Protein AF-A0A657B1T9-F1 (afdb_monomer)

Radius of gyration: 15.46 Å; Cα contacts (8 Å, |Δi|>4): 118; chains: 1; bounding box: 40×24×44 Å

Structure (mmCIF, N/CA/C/O backbone):
data_AF-A0A657B1T9-F1
#
_entry.id   AF-A0A657B1T9-F1
#
loop_
_atom_site.group_PDB
_atom_site.id
_atom_site.type_symbol
_atom_site.label_atom_id
_atom_site.label_alt_id
_atom_site.label_comp_id
_atom_site.label_asym_id
_atom_site.label_entity_id
_atom_site.label_seq_id
_atom_site.pdbx_PDB_ins_code
_atom_site.Cartn_x
_atom_site.Cartn_y
_atom_site.Cartn_z
_atom_site.occupancy
_atom_site.B_iso_or_equiv
_atom_site.auth_seq_id
_atom_site.auth_comp_id
_atom_site.auth_asym_id
_atom_site.auth_atom_id
_atom_site.pdbx_PDB_model_num
ATOM 1 N N . MET A 1 1 ? 2.287 -14.200 16.559 1.00 38.69 1 MET A N 1
ATOM 2 C CA . MET A 1 1 ? 1.497 -13.139 15.886 1.00 38.69 1 MET A CA 1
ATOM 3 C C . MET A 1 1 ? 2.357 -12.071 15.175 1.00 38.69 1 MET A C 1
ATOM 5 O O . MET A 1 1 ? 1.789 -11.225 14.508 1.00 38.69 1 MET A O 1
ATOM 9 N N . TYR A 1 2 ? 3.701 -12.114 15.237 1.00 32.88 2 TYR A N 1
ATOM 10 C CA . TYR A 1 2 ? 4.586 -11.166 14.524 1.00 32.88 2 TYR A CA 1
ATOM 11 C C . TYR A 1 2 ? 5.009 -11.609 13.108 1.00 32.88 2 TYR A C 1
ATOM 13 O O . TYR A 1 2 ? 5.605 -10.824 12.386 1.00 32.88 2 TYR A O 1
ATOM 21 N N . SER A 1 3 ? 4.697 -12.842 12.696 1.00 34.44 3 SER A N 1
ATOM 22 C CA . SER A 1 3 ? 5.329 -13.474 11.525 1.00 34.44 3 SER A CA 1
ATOM 23 C C . SER A 1 3 ? 4.781 -13.055 10.154 1.00 34.44 3 SER A C 1
ATOM 25 O O . SER A 1 3 ? 5.400 -13.384 9.156 1.00 34.44 3 SER A O 1
ATOM 27 N N . ILE A 1 4 ? 3.631 -12.374 10.084 1.00 45.06 4 ILE A N 1
ATOM 28 C CA . ILE A 1 4 ? 2.922 -12.104 8.808 1.00 45.06 4 ILE A CA 1
ATOM 29 C C . ILE A 1 4 ? 3.077 -10.636 8.362 1.00 45.06 4 ILE A C 1
ATOM 31 O O . ILE A 1 4 ? 2.759 -10.279 7.236 1.00 45.06 4 ILE A O 1
ATOM 35 N N . LEU A 1 5 ? 3.618 -9.778 9.236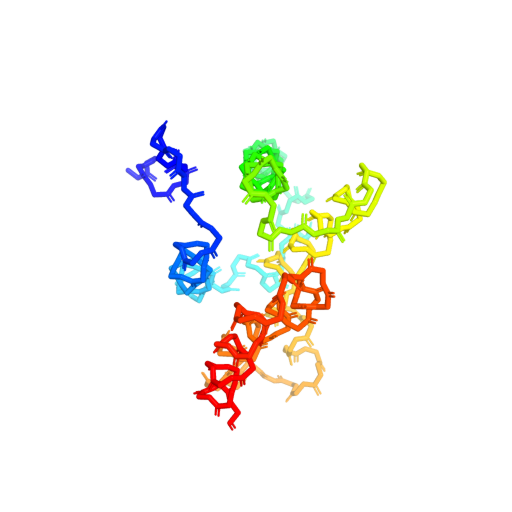 1.00 44.41 5 LEU A N 1
ATOM 36 C CA . LEU A 1 5 ? 4.053 -8.418 8.885 1.00 44.41 5 LEU A CA 1
ATOM 37 C C . LEU A 1 5 ? 5.554 -8.353 8.559 1.00 44.41 5 LEU A C 1
ATOM 39 O O . LEU A 1 5 ? 6.067 -7.275 8.265 1.00 44.41 5 LEU A O 1
ATOM 43 N N . ILE A 1 6 ? 6.253 -9.489 8.650 1.00 44.28 6 ILE A N 1
ATOM 44 C CA . ILE A 1 6 ? 7.621 -9.631 8.165 1.00 44.28 6 ILE A CA 1
ATOM 45 C C . ILE A 1 6 ? 7.488 -9.911 6.677 1.00 44.28 6 ILE A C 1
ATOM 47 O O . ILE A 1 6 ? 7.076 -10.993 6.266 1.00 44.28 6 ILE A O 1
ATOM 51 N N . VAL A 1 7 ? 7.777 -8.887 5.885 1.00 48.41 7 VAL A N 1
ATOM 52 C CA . VAL A 1 7 ? 8.079 -9.076 4.472 1.00 48.41 7 VAL A CA 1
ATOM 53 C C . VAL A 1 7 ? 9.280 -10.015 4.406 1.00 48.41 7 VAL A C 1
ATOM 55 O O . VAL A 1 7 ? 10.238 -9.785 5.149 1.00 48.41 7 VAL A O 1
ATOM 58 N N . PRO A 1 8 ? 9.189 -11.122 3.650 1.00 44.41 8 PRO A N 1
ATOM 59 C CA . PRO A 1 8 ? 10.251 -12.108 3.583 1.00 44.41 8 PRO A CA 1
ATOM 60 C C . PRO A 1 8 ? 11.573 -11.418 3.236 1.00 44.41 8 PRO A C 1
ATOM 62 O O . PRO A 1 8 ? 11.608 -10.502 2.421 1.00 44.41 8 PRO A O 1
ATOM 65 N N . GLU A 1 9 ? 12.658 -11.849 3.882 1.00 45.69 9 GLU A N 1
ATOM 66 C CA . GLU A 1 9 ? 14.016 -11.391 3.554 1.00 45.69 9 GLU A CA 1
ATOM 67 C C . GLU A 1 9 ? 14.457 -11.847 2.150 1.00 45.69 9 GLU A C 1
ATOM 69 O O . GLU A 1 9 ? 15.477 -11.380 1.649 1.00 45.69 9 GLU A O 1
ATOM 74 N N . SER A 1 10 ? 13.699 -12.742 1.502 1.00 48.56 10 SER A N 1
ATOM 75 C CA . SER A 1 10 ? 13.873 -13.058 0.086 1.00 48.56 10 SER A CA 1
ATOM 76 C C . SER A 1 10 ? 13.385 -11.898 -0.775 1.00 48.56 10 SER A C 1
ATOM 78 O O . SER A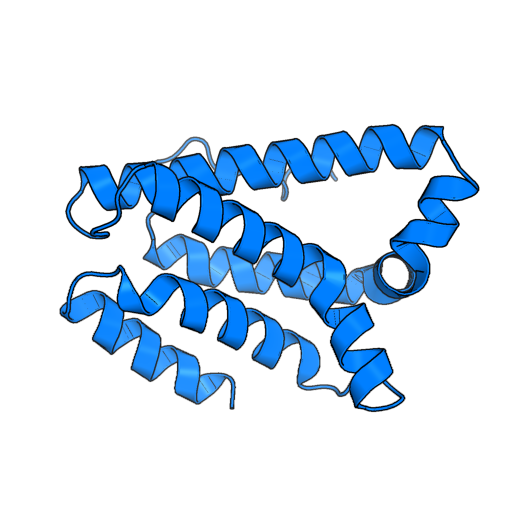 1 10 ? 12.356 -11.303 -0.466 1.00 48.56 10 SER A O 1
ATOM 80 N N . GLU A 1 11 ? 14.095 -11.613 -1.866 1.00 56.75 11 GLU A N 1
ATOM 81 C CA . GLU A 1 11 ? 13.690 -10.639 -2.884 1.00 56.75 11 GLU A CA 1
ATOM 82 C C . GLU A 1 11 ? 12.264 -10.943 -3.364 1.00 56.75 11 GLU A C 1
ATOM 84 O O . GLU A 1 11 ? 12.048 -11.834 -4.179 1.00 56.75 11 GLU A O 1
ATOM 89 N N . MET A 1 12 ? 11.283 -10.256 -2.776 1.00 63.50 12 MET A N 1
ATOM 90 C CA . MET A 1 12 ? 9.881 -10.377 -3.146 1.00 63.50 12 MET A CA 1
ATOM 91 C C . MET A 1 12 ? 9.711 -9.760 -4.522 1.00 63.50 12 MET A C 1
ATOM 93 O O . MET A 1 12 ? 10.028 -8.580 -4.710 1.00 63.50 12 MET A O 1
ATOM 97 N N . ASP A 1 13 ? 9.197 -10.551 -5.455 1.00 69.88 13 ASP A N 1
ATOM 98 C CA . ASP A 1 13 ? 8.904 -10.050 -6.782 1.00 69.88 13 ASP A CA 1
ATOM 99 C C . ASP A 1 13 ? 7.664 -9.153 -6.759 1.00 69.88 13 ASP A C 1
ATOM 101 O O . ASP A 1 13 ? 6.824 -9.205 -5.852 1.00 69.88 13 ASP A O 1
ATOM 105 N N . ILE A 1 14 ? 7.507 -8.332 -7.787 1.00 71.94 14 ILE A N 1
ATOM 106 C CA . ILE A 1 14 ? 6.317 -7.500 -7.925 1.00 71.94 14 ILE A CA 1
ATOM 107 C C . ILE A 1 14 ? 5.057 -8.357 -8.111 1.00 71.94 14 ILE A C 1
ATOM 109 O O . ILE A 1 14 ? 3.976 -7.949 -7.710 1.00 71.94 14 ILE A O 1
ATOM 113 N N . GLU A 1 15 ? 5.177 -9.573 -8.640 1.00 74.06 15 GLU A N 1
ATOM 114 C CA . GLU A 1 15 ? 4.105 -10.562 -8.727 1.00 74.06 15 GLU A CA 1
ATOM 115 C C . GLU A 1 15 ? 3.687 -11.091 -7.347 1.00 74.06 15 GLU A C 1
ATOM 117 O O . GLU A 1 15 ? 2.490 -11.227 -7.073 1.00 74.06 15 GLU A O 1
ATOM 122 N N . ASP A 1 16 ? 4.650 -11.319 -6.451 1.00 76.38 16 ASP A N 1
ATOM 123 C CA . ASP A 1 16 ? 4.386 -11.744 -5.074 1.00 76.38 16 ASP A CA 1
ATOM 124 C C . ASP A 1 16 ? 3.658 -10.646 -4.291 1.00 76.38 16 ASP A C 1
ATOM 126 O O . ASP A 1 16 ? 2.794 -10.940 -3.457 1.00 76.38 16 ASP A O 1
ATOM 130 N N . LEU A 1 17 ? 3.937 -9.371 -4.595 1.00 77.19 17 LEU A N 1
ATOM 131 C CA . LEU A 1 17 ? 3.255 -8.224 -3.989 1.00 77.19 17 LEU A CA 1
ATOM 132 C C . LEU A 1 17 ? 1.733 -8.343 -4.109 1.00 77.19 17 LEU A C 1
ATOM 134 O O . LEU A 1 17 ? 1.016 -8.002 -3.168 1.00 77.19 17 LEU A O 1
ATOM 138 N N . TRP A 1 18 ? 1.224 -8.856 -5.231 1.00 78.88 18 TRP A N 1
ATOM 139 C CA . TRP A 1 18 ? -0.214 -9.002 -5.456 1.00 78.88 18 TRP A CA 1
ATOM 140 C C . TRP A 1 18 ? -0.829 -10.019 -4.506 1.00 78.88 18 TRP A C 1
ATOM 142 O O . TRP A 1 18 ? -1.858 -9.740 -3.891 1.00 78.88 18 TRP A O 1
ATOM 152 N N . PHE A 1 19 ? -0.186 -11.170 -4.325 1.00 79.88 19 PHE A N 1
ATOM 153 C CA . PHE A 1 19 ? -0.615 -12.164 -3.345 1.00 79.88 19 PHE A CA 1
ATOM 154 C C . PHE A 1 19 ? -0.531 -11.609 -1.916 1.00 79.88 19 PHE A C 1
ATOM 156 O O . PHE A 1 19 ? -1.469 -11.742 -1.129 1.00 79.88 19 PHE A O 1
ATOM 163 N N . TYR A 1 20 ? 0.544 -10.894 -1.589 1.00 81.69 20 TYR A N 1
ATOM 164 C CA . TYR A 1 20 ? 0.684 -10.253 -0.284 1.00 81.69 20 TYR A CA 1
ATOM 165 C C . TYR A 1 20 ? -0.376 -9.179 -0.028 1.00 81.69 20 TYR A C 1
ATOM 167 O O . TYR A 1 20 ? -0.867 -9.072 1.098 1.00 81.69 20 TYR A O 1
ATOM 175 N N . LEU A 1 21 ? -0.784 -8.415 -1.043 1.00 82.56 21 LEU A N 1
ATOM 176 C CA . LEU A 1 21 ? -1.876 -7.452 -0.914 1.00 82.56 21 LEU A CA 1
ATOM 177 C C . LEU A 1 21 ? -3.189 -8.145 -0.553 1.00 82.56 21 LEU A C 1
ATOM 179 O O . LEU A 1 21 ? -3.870 -7.665 0.352 1.00 82.56 21 LEU A O 1
ATOM 183 N N . HIS A 1 22 ? -3.503 -9.297 -1.151 1.00 82.62 22 HIS A N 1
ATOM 184 C CA . HIS A 1 22 ? -4.665 -10.095 -0.739 1.00 82.62 22 HIS A CA 1
ATOM 185 C C . HIS A 1 22 ? -4.616 -10.439 0.740 1.00 82.62 22 HIS A C 1
ATOM 187 O O . HIS A 1 22 ? -5.555 -10.137 1.473 1.00 82.62 22 HIS A O 1
ATOM 193 N N . LEU A 1 23 ? -3.490 -10.978 1.208 1.00 85.12 23 LEU A N 1
ATOM 194 C CA . LEU A 1 23 ? -3.314 -11.329 2.617 1.00 85.12 23 LEU A CA 1
ATOM 195 C C . LEU A 1 23 ? -3.411 -10.109 3.544 1.00 85.12 23 LEU A C 1
ATOM 197 O O . LEU A 1 23 ? -3.916 -10.204 4.668 1.00 85.12 23 LEU A O 1
ATOM 201 N N . ILE A 1 24 ? -2.930 -8.945 3.101 1.00 86.56 24 ILE A N 1
ATOM 202 C CA . ILE A 1 24 ? -3.068 -7.687 3.838 1.00 86.56 24 ILE A CA 1
ATOM 203 C C . ILE A 1 24 ? -4.546 -7.308 3.949 1.00 86.56 24 ILE A C 1
ATOM 205 O O . ILE A 1 24 ? -5.002 -7.029 5.059 1.00 86.56 24 ILE A O 1
ATOM 209 N N . PHE A 1 25 ? -5.300 -7.338 2.850 1.00 85.88 25 PHE A N 1
ATOM 210 C CA . PHE A 1 25 ? -6.731 -7.028 2.850 1.00 85.88 25 PHE A CA 1
ATOM 211 C C . PHE A 1 25 ? -7.554 -8.048 3.646 1.00 85.88 25 PHE A C 1
ATOM 213 O O . PHE A 1 25 ? -8.407 -7.643 4.434 1.00 85.88 25 PHE A O 1
ATOM 220 N N . GLU A 1 26 ? -7.240 -9.340 3.587 1.00 84.88 26 GLU A N 1
ATOM 221 C CA . GLU A 1 26 ? -7.849 -10.350 4.462 1.00 84.88 26 GLU A CA 1
ATOM 222 C C . GLU A 1 26 ? -7.602 -10.058 5.948 1.00 84.88 26 GLU A C 1
ATOM 224 O O . GLU A 1 26 ? -8.501 -10.182 6.783 1.00 84.88 26 GLU A O 1
ATOM 229 N N . ASN A 1 27 ? -6.385 -9.646 6.313 1.00 85.88 27 ASN A N 1
ATOM 230 C CA . ASN A 1 27 ? -6.085 -9.252 7.688 1.00 85.88 27 ASN A CA 1
ATOM 231 C C . ASN A 1 27 ? -6.820 -7.968 8.085 1.00 85.88 27 ASN A C 1
ATOM 233 O O . ASN A 1 27 ? -7.329 -7.877 9.201 1.00 85.88 27 ASN A O 1
ATOM 237 N N . ILE A 1 28 ? -6.917 -6.988 7.186 1.00 85.06 28 ILE A N 1
ATOM 238 C CA . ILE A 1 28 ? -7.704 -5.770 7.408 1.00 85.06 28 ILE A CA 1
ATOM 239 C C . ILE A 1 28 ? -9.170 -6.130 7.677 1.00 85.06 28 ILE A C 1
ATOM 241 O O . ILE A 1 28 ? -9.754 -5.604 8.621 1.00 85.06 28 ILE A O 1
ATOM 245 N N . ALA A 1 29 ? -9.736 -7.081 6.933 1.00 83.56 29 ALA A N 1
ATOM 246 C CA . ALA A 1 29 ? -11.091 -7.581 7.146 1.00 83.56 29 ALA A CA 1
ATOM 247 C C . ALA A 1 29 ? -11.280 -8.209 8.532 1.00 83.56 29 ALA A C 1
ATOM 249 O O . ALA A 1 29 ? -12.228 -7.873 9.243 1.00 83.56 29 ALA A O 1
ATOM 250 N N . LYS A 1 30 ? -10.344 -9.073 8.954 1.00 85.31 30 LYS A N 1
ATOM 251 C CA . LYS A 1 30 ? -10.361 -9.711 10.285 1.00 85.31 30 LYS A CA 1
ATOM 252 C C . LYS A 1 30 ? -10.365 -8.683 11.416 1.00 85.31 30 LYS A C 1
ATOM 254 O O . LYS A 1 30 ? -11.007 -8.895 12.440 1.00 85.31 30 LYS A O 1
ATOM 259 N N . PHE A 1 31 ? -9.684 -7.555 11.221 1.00 85.94 31 PHE A N 1
ATOM 260 C CA . PHE A 1 31 ? -9.608 -6.462 12.189 1.00 85.94 31 PHE A CA 1
ATOM 261 C C . PHE A 1 31 ? -10.421 -5.231 11.764 1.00 85.94 31 PHE A C 1
ATOM 263 O O . PHE A 1 31 ? -10.111 -4.124 12.196 1.00 85.94 31 PHE A O 1
ATOM 270 N N . GLN A 1 32 ? -11.477 -5.385 10.955 1.00 83.25 32 GLN A N 1
ATOM 271 C CA . GLN A 1 32 ? -12.208 -4.247 10.375 1.00 83.25 32 GLN A CA 1
ATOM 272 C C . GLN A 1 32 ? -12.735 -3.248 11.417 1.00 83.25 32 GLN A C 1
ATOM 274 O O . GLN A 1 32 ? -12.806 -2.054 11.139 1.00 83.25 32 GLN A O 1
ATOM 279 N N . PHE A 1 33 ? -13.062 -3.715 12.628 1.00 84.06 33 PHE A N 1
ATOM 280 C CA . PHE A 1 33 ? -13.502 -2.868 13.741 1.00 84.06 33 PHE A CA 1
ATOM 281 C C . PHE A 1 33 ? -12.444 -1.823 14.122 1.00 84.06 33 PHE A C 1
ATOM 283 O O . PHE A 1 33 ? -12.776 -0.686 14.433 1.00 84.06 33 PHE A O 1
ATOM 290 N N . LEU A 1 34 ? -11.164 -2.200 14.062 1.00 85.00 34 LEU A N 1
ATOM 291 C CA . LEU A 1 34 ? -10.047 -1.317 14.360 1.00 85.00 34 LEU A CA 1
ATOM 292 C C . LEU A 1 34 ? -9.870 -0.282 13.248 1.00 85.00 34 LEU A C 1
ATOM 294 O O . LEU A 1 34 ? -9.624 0.883 13.532 1.00 85.00 34 LEU A O 1
ATOM 298 N N . TYR A 1 35 ? -9.980 -0.712 11.991 1.00 84.81 35 TYR A N 1
ATOM 299 C CA . TYR A 1 35 ? -9.759 0.156 10.838 1.00 84.81 35 TYR A CA 1
ATOM 300 C C . TYR A 1 35 ? -10.881 1.192 10.658 1.00 84.81 35 TYR A C 1
ATOM 302 O O . TYR A 1 35 ? -10.596 2.321 10.270 1.00 84.81 35 TYR A O 1
ATOM 310 N N . LYS A 1 36 ? -12.133 0.862 11.010 1.00 83.62 36 LYS A N 1
ATOM 311 C CA . LYS A 1 36 ? -13.273 1.797 10.940 1.00 83.62 36 LYS A CA 1
ATOM 312 C C . LYS A 1 36 ? -13.086 3.042 11.816 1.00 83.62 36 LYS A C 1
ATOM 314 O O . LYS A 1 36 ? -13.295 4.143 11.322 1.00 83.62 36 LYS A O 1
ATOM 319 N N . ASP A 1 37 ? -12.606 2.876 13.050 1.00 87.00 37 ASP A N 1
ATOM 320 C CA . ASP A 1 37 ? -12.445 3.963 14.036 1.00 87.00 37 ASP A CA 1
ATOM 321 C C . ASP A 1 37 ? -10.977 4.239 14.404 1.00 87.00 37 ASP A C 1
ATOM 323 O O . ASP A 1 37 ? -10.664 4.724 15.496 1.00 87.00 37 ASP A O 1
ATOM 327 N N . LEU A 1 38 ? -10.050 3.921 13.497 1.00 88.75 38 LEU A N 1
ATOM 328 C CA . LEU A 1 38 ? -8.612 3.886 13.769 1.00 88.75 38 LEU A CA 1
ATOM 329 C C . LEU A 1 38 ? -8.083 5.175 14.416 1.00 88.75 38 LEU A C 1
ATOM 331 O O . LEU A 1 38 ? -7.382 5.115 15.426 1.00 88.75 38 LEU A O 1
ATOM 335 N N . VAL A 1 39 ? -8.455 6.339 13.873 1.00 89.25 39 VAL A N 1
ATOM 336 C CA . VAL A 1 39 ? -8.015 7.653 14.377 1.00 89.25 39 VAL A CA 1
ATOM 337 C C . VAL A 1 39 ? -8.499 7.882 15.811 1.00 89.25 39 VAL A C 1
ATOM 339 O O . VAL A 1 39 ? -7.726 8.291 16.677 1.00 89.25 39 VAL A O 1
ATOM 342 N N . THR A 1 40 ? -9.763 7.563 16.094 1.00 90.75 40 THR A N 1
ATOM 343 C CA . THR A 1 40 ? -10.350 7.704 17.431 1.00 90.75 40 THR A CA 1
ATOM 344 C C . THR A 1 40 ? -9.721 6.736 18.430 1.00 90.75 40 THR A C 1
ATOM 346 O O . THR A 1 40 ? -9.460 7.115 19.573 1.00 90.75 40 THR A O 1
ATOM 349 N N . ILE A 1 41 ? -9.443 5.497 18.018 1.00 90.25 41 ILE A N 1
ATOM 350 C CA . ILE A 1 41 ? -8.772 4.495 18.855 1.00 90.25 41 ILE A CA 1
ATOM 351 C C . ILE A 1 41 ? -7.348 4.954 19.187 1.00 90.25 41 ILE A C 1
ATOM 353 O O . ILE A 1 41 ? -6.948 4.902 20.349 1.00 90.25 41 ILE A O 1
ATOM 357 N N . MET A 1 42 ? -6.595 5.451 18.203 1.00 89.62 42 MET A N 1
ATOM 358 C CA . MET A 1 42 ? -5.237 5.957 18.424 1.00 89.62 42 MET A CA 1
ATOM 359 C C . MET A 1 42 ? -5.230 7.148 19.389 1.00 89.62 42 MET A C 1
ATOM 361 O O . MET A 1 42 ? -4.445 7.143 20.335 1.00 89.62 42 MET A O 1
ATOM 365 N N . ALA A 1 43 ? -6.159 8.097 19.233 1.00 90.38 43 ALA A N 1
ATOM 366 C CA . ALA A 1 43 ? -6.282 9.250 20.127 1.00 90.38 43 ALA A CA 1
ATOM 367 C C . ALA A 1 43 ? -6.617 8.860 21.580 1.00 90.38 43 ALA A C 1
ATOM 369 O O . ALA A 1 43 ? -6.147 9.496 22.521 1.00 90.38 43 ALA A O 1
ATOM 370 N N . LYS A 1 44 ? -7.418 7.805 21.781 1.00 93.88 44 LYS A N 1
ATOM 371 C CA . LYS A 1 44 ? -7.804 7.325 23.119 1.00 93.88 44 LYS A CA 1
ATOM 372 C C . LYS A 1 44 ? -6.742 6.448 23.787 1.00 93.88 44 LYS A C 1
ATOM 374 O O . LYS A 1 44 ? -6.711 6.375 25.013 1.00 93.88 44 LYS A O 1
ATOM 379 N N . TYR A 1 45 ? -5.884 5.779 23.014 1.00 93.44 45 TYR A N 1
ATOM 380 C CA . TYR A 1 45 ? -4.925 4.795 23.526 1.00 93.44 45 TYR A CA 1
ATOM 381 C C . TYR A 1 45 ? -3.498 5.043 22.982 1.00 93.44 45 TYR A C 1
ATOM 383 O O . TYR A 1 45 ? -3.060 4.352 22.060 1.00 93.44 45 TYR A O 1
ATOM 391 N N . PRO A 1 46 ? -2.694 5.938 23.595 1.00 89.50 46 PRO A N 1
ATOM 392 C CA . PRO A 1 46 ? -1.367 6.334 23.079 1.00 89.50 46 PRO A CA 1
ATOM 393 C C . PRO A 1 46 ? -0.347 5.188 22.932 1.00 89.50 46 PRO A C 1
ATOM 395 O O . PRO A 1 46 ? 0.548 5.197 22.088 1.00 89.50 46 PRO A O 1
ATOM 398 N N . GLN A 1 47 ? -0.466 4.145 23.754 1.00 89.19 47 GLN A N 1
ATOM 399 C CA . GLN A 1 47 ? 0.349 2.930 23.626 1.00 89.19 47 GLN A CA 1
ATOM 400 C C . GLN A 1 47 ? 0.028 2.125 22.358 1.00 89.19 47 GLN A C 1
ATOM 402 O O . GLN A 1 47 ? 0.907 1.465 21.798 1.00 89.19 47 GLN A O 1
ATOM 407 N N . PHE A 1 48 ? -1.226 2.181 21.907 1.00 88.50 48 PHE A N 1
ATOM 408 C CA . PHE A 1 48 ? -1.661 1.592 20.651 1.00 88.50 48 PHE A CA 1
ATOM 409 C C . PHE A 1 48 ? -1.147 2.417 19.471 1.00 88.50 48 PHE A C 1
ATOM 411 O O . PHE A 1 48 ? -0.607 1.846 18.525 1.00 88.50 48 PHE A O 1
ATOM 418 N N . GLU A 1 49 ? -1.213 3.746 19.577 1.00 88.31 49 GLU A N 1
ATOM 419 C CA . GLU A 1 49 ? -0.699 4.680 18.574 1.00 88.31 49 GLU A CA 1
ATOM 420 C C . GLU A 1 49 ? 0.752 4.360 18.180 1.00 88.31 49 GLU A C 1
ATOM 422 O O . GLU A 1 49 ? 1.035 4.097 17.011 1.00 88.31 49 GLU A O 1
ATOM 427 N N . LYS A 1 50 ? 1.662 4.264 19.160 1.00 90.00 50 LYS A N 1
ATOM 428 C CA . LYS A 1 50 ? 3.084 3.954 18.911 1.00 90.00 50 LYS A CA 1
ATOM 429 C C . LYS A 1 50 ? 3.290 2.606 18.217 1.00 90.00 50 LYS A C 1
ATOM 431 O O . LYS A 1 50 ? 4.159 2.465 17.354 1.00 90.00 50 LYS A O 1
ATOM 436 N N . ARG A 1 51 ? 2.506 1.589 18.591 1.00 89.62 51 ARG A N 1
ATOM 437 C CA . ARG A 1 51 ? 2.574 0.260 17.961 1.00 89.62 51 ARG A CA 1
ATOM 438 C C . ARG A 1 51 ? 2.082 0.316 16.520 1.00 89.62 51 ARG A C 1
ATOM 440 O O . ARG A 1 51 ? 2.728 -0.259 15.648 1.00 89.62 51 ARG A O 1
ATOM 447 N N . PHE A 1 52 ? 0.991 1.031 16.264 1.00 89.75 52 PHE A N 1
ATOM 448 C CA . PHE A 1 52 ? 0.443 1.175 14.923 1.00 89.75 52 PHE A CA 1
ATOM 449 C C . PHE A 1 52 ? 1.370 1.989 14.010 1.00 89.75 52 PHE A C 1
ATOM 451 O O . PHE A 1 52 ? 1.636 1.566 12.890 1.00 89.75 52 PHE A O 1
ATOM 458 N N . GLN A 1 53 ? 1.983 3.066 14.510 1.00 91.75 53 GLN A N 1
ATOM 459 C CA . GLN A 1 53 ? 3.032 3.804 13.791 1.00 91.75 53 GLN A CA 1
ATOM 460 C C . GLN A 1 53 ? 4.208 2.898 13.400 1.00 91.75 53 GLN A C 1
ATOM 462 O O . GLN A 1 53 ? 4.698 2.962 12.273 1.00 91.75 53 GLN A O 1
ATOM 467 N N . LYS A 1 54 ? 4.639 1.989 14.286 1.00 92.00 54 LYS A N 1
ATOM 468 C CA . LYS A 1 54 ? 5.677 0.999 13.953 1.00 92.00 54 LYS A CA 1
ATOM 469 C C . LYS A 1 54 ? 5.231 0.047 12.837 1.00 92.00 54 LYS A C 1
ATOM 471 O O . LYS A 1 54 ? 6.043 -0.289 11.974 1.00 92.00 54 LYS A O 1
ATOM 476 N N . ILE A 1 55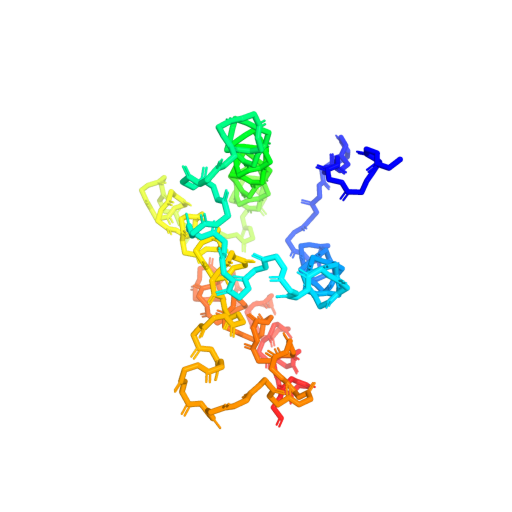 ? 3.963 -0.370 12.835 1.00 89.56 55 ILE A N 1
ATOM 477 C CA . ILE A 1 55 ? 3.384 -1.195 11.764 1.00 89.56 55 ILE A CA 1
ATOM 478 C C . ILE A 1 55 ? 3.397 -0.425 10.440 1.00 89.56 55 ILE A C 1
ATOM 480 O O . ILE A 1 55 ? 3.892 -0.958 9.451 1.00 89.56 55 ILE A O 1
ATOM 484 N N . LEU A 1 56 ? 2.931 0.828 10.423 1.00 91.75 56 LEU A N 1
ATOM 485 C CA . LEU A 1 56 ? 2.943 1.676 9.226 1.00 91.75 56 LEU A CA 1
ATOM 486 C C . LEU A 1 56 ? 4.361 1.865 8.679 1.00 91.75 56 LEU A C 1
ATOM 488 O O . LEU A 1 56 ? 4.594 1.632 7.499 1.00 91.75 56 LEU A O 1
ATOM 492 N N . ASN A 1 57 ? 5.330 2.174 9.543 1.00 93.12 57 ASN A N 1
ATOM 493 C CA . ASN A 1 57 ? 6.731 2.317 9.143 1.00 93.12 57 ASN A CA 1
ATOM 494 C C . ASN A 1 57 ? 7.312 1.021 8.562 1.00 93.12 57 ASN A C 1
ATOM 496 O O . ASN A 1 57 ? 8.112 1.062 7.631 1.00 93.12 57 ASN A O 1
ATOM 500 N N . THR A 1 58 ? 6.912 -0.133 9.100 1.00 90.62 58 THR A N 1
ATOM 501 C CA . THR A 1 58 ? 7.343 -1.440 8.583 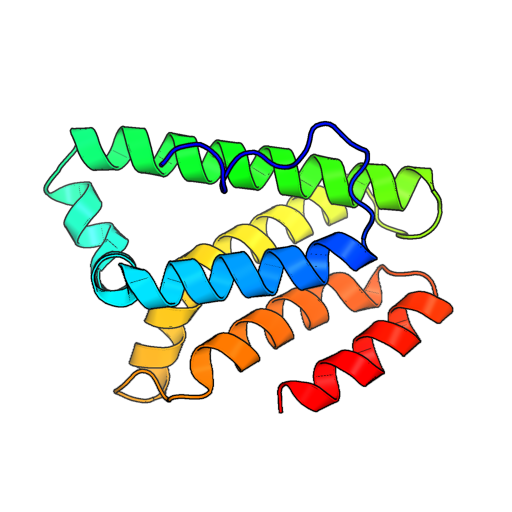1.00 90.62 58 THR A CA 1
ATOM 502 C C . THR A 1 58 ? 6.746 -1.694 7.199 1.00 90.62 58 THR A C 1
ATOM 504 O O . THR A 1 58 ? 7.485 -2.020 6.274 1.00 90.62 58 THR A O 1
ATOM 507 N N . LYS A 1 59 ? 5.438 -1.457 7.025 1.00 88.81 59 LYS A N 1
ATOM 508 C CA . LYS A 1 59 ? 4.761 -1.559 5.723 1.00 88.81 59 LYS A CA 1
ATOM 509 C C . LYS A 1 59 ? 5.370 -0.611 4.686 1.00 88.81 59 LYS A C 1
ATOM 511 O O . LYS A 1 59 ? 5.564 -1.009 3.541 1.00 88.81 59 LYS A O 1
ATOM 516 N N . ARG A 1 60 ? 5.705 0.621 5.086 1.00 93.81 60 ARG A N 1
ATOM 517 C CA . ARG A 1 60 ? 6.336 1.622 4.216 1.00 93.81 60 ARG A CA 1
ATOM 518 C C . ARG A 1 60 ? 7.696 1.140 3.716 1.00 93.81 60 ARG A C 1
ATOM 520 O O . ARG A 1 60 ? 7.919 1.100 2.514 1.00 93.81 60 ARG A O 1
ATOM 527 N N . LYS A 1 61 ? 8.577 0.708 4.627 1.00 91.69 61 LYS A N 1
ATOM 528 C CA . LYS A 1 61 ? 9.905 0.170 4.273 1.00 91.69 61 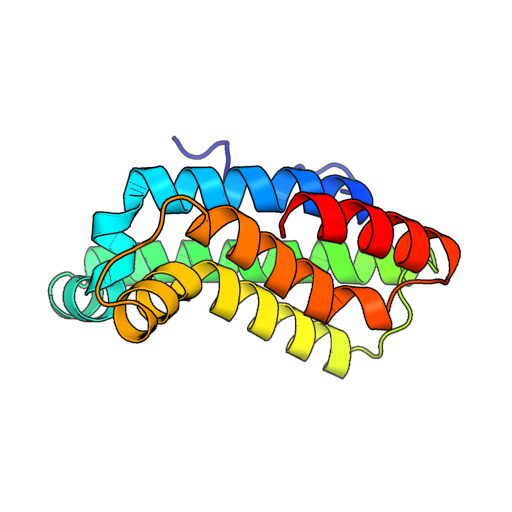LYS A CA 1
ATOM 529 C C . LYS A 1 61 ? 9.811 -1.021 3.326 1.00 91.69 61 LYS A C 1
ATOM 531 O O . LYS A 1 61 ? 10.560 -1.091 2.361 1.00 91.69 61 LYS A O 1
ATOM 536 N N . ALA A 1 62 ? 8.880 -1.926 3.597 1.00 87.44 62 ALA A N 1
ATOM 537 C CA . ALA A 1 62 ? 8.625 -3.070 2.741 1.00 87.44 62 ALA A CA 1
ATOM 538 C C . ALA A 1 62 ? 8.158 -2.670 1.337 1.00 87.44 62 ALA A C 1
ATOM 540 O O . ALA A 1 62 ? 8.702 -3.157 0.356 1.00 87.44 62 ALA A O 1
ATOM 541 N N . SER A 1 63 ? 7.194 -1.751 1.246 1.00 90.06 63 SER A N 1
ATOM 542 C CA . SER A 1 63 ? 6.666 -1.277 -0.040 1.00 90.06 63 SER A CA 1
ATOM 543 C C . SER A 1 63 ? 7.763 -0.618 -0.878 1.00 90.06 63 SER A C 1
ATOM 545 O O . SER A 1 63 ? 7.916 -0.956 -2.046 1.00 90.06 63 SER A O 1
ATOM 547 N N . ILE A 1 64 ? 8.592 0.235 -0.261 1.00 93.50 64 ILE A N 1
ATOM 548 C CA . ILE A 1 64 ? 9.765 0.828 -0.922 1.00 93.50 64 ILE A CA 1
ATOM 549 C C . ILE A 1 64 ? 10.713 -0.269 -1.403 1.00 93.50 64 ILE A C 1
ATOM 551 O O . ILE A 1 64 ? 11.128 -0.246 -2.553 1.00 93.50 64 ILE A O 1
ATOM 555 N N . SER A 1 65 ? 11.033 -1.245 -0.548 1.00 90.56 65 SER A N 1
ATOM 556 C CA . SER A 1 65 ? 11.946 -2.338 -0.898 1.00 90.56 65 SER A CA 1
ATOM 557 C C . SER A 1 65 ? 11.469 -3.127 -2.117 1.00 90.56 65 SER A C 1
ATOM 559 O O . SER A 1 65 ? 12.282 -3.452 -2.977 1.00 90.56 65 SER A O 1
ATOM 561 N N . VAL A 1 66 ? 10.169 -3.424 -2.202 1.00 88.75 66 VAL A N 1
ATOM 562 C CA . VAL A 1 66 ? 9.581 -4.156 -3.334 1.00 88.75 66 VAL A CA 1
ATOM 563 C C . VAL A 1 66 ? 9.612 -3.311 -4.607 1.00 88.75 66 VAL A C 1
ATOM 565 O O . VAL A 1 66 ? 10.065 -3.784 -5.645 1.00 88.75 66 VAL A O 1
ATOM 568 N N . LEU A 1 67 ? 9.185 -2.046 -4.534 1.00 91.94 67 LEU A N 1
ATOM 569 C CA . LEU A 1 67 ? 9.173 -1.147 -5.693 1.00 91.94 67 LEU A CA 1
ATOM 570 C C . LEU A 1 67 ? 10.590 -0.876 -6.221 1.00 91.94 67 LEU A C 1
ATOM 572 O O . LEU A 1 67 ? 10.811 -0.870 -7.430 1.00 91.94 67 LEU A O 1
ATOM 576 N N . GLU A 1 68 ? 11.563 -0.707 -5.326 1.00 93.56 68 GLU A N 1
ATOM 577 C CA . GLU A 1 68 ? 12.970 -0.522 -5.683 1.00 93.56 68 GLU A CA 1
ATOM 578 C C . GLU A 1 68 ? 13.596 -1.781 -6.281 1.00 93.56 68 GLU A C 1
ATOM 580 O O . GLU A 1 68 ? 14.357 -1.689 -7.244 1.00 93.56 68 GLU A O 1
ATOM 585 N N . ASN A 1 69 ? 13.265 -2.964 -5.755 1.00 89.94 69 ASN A N 1
ATOM 586 C CA . ASN A 1 69 ? 13.704 -4.229 -6.339 1.00 89.94 69 ASN A CA 1
ATOM 587 C C . ASN A 1 69 ? 13.141 -4.396 -7.762 1.00 89.94 69 ASN A C 1
ATOM 589 O O . ASN A 1 69 ? 13.901 -4.648 -8.698 1.00 89.94 69 ASN A O 1
ATOM 593 N N . ALA A 1 70 ? 11.843 -4.142 -7.950 1.00 90.69 70 ALA A N 1
ATOM 594 C CA . ALA A 1 70 ? 11.206 -4.178 -9.262 1.00 90.69 70 ALA A CA 1
ATOM 595 C C . ALA A 1 70 ? 11.836 -3.175 -10.241 1.00 90.69 70 ALA A C 1
ATOM 597 O O . ALA A 1 70 ? 12.059 -3.512 -11.405 1.00 90.69 70 ALA A O 1
ATOM 598 N N . ARG A 1 71 ? 12.187 -1.969 -9.772 1.00 94.06 71 ARG A N 1
ATOM 599 C CA . ARG A 1 71 ? 12.912 -0.978 -10.577 1.00 94.06 71 ARG A CA 1
ATOM 600 C C . ARG A 1 71 ? 14.298 -1.473 -10.982 1.00 94.06 71 ARG A C 1
ATOM 602 O O . ARG A 1 71 ? 14.670 -1.353 -12.146 1.00 94.06 71 ARG A O 1
ATOM 609 N N . LYS A 1 72 ? 15.055 -2.052 -10.045 1.00 92.62 72 LYS A N 1
ATOM 610 C CA . LYS A 1 72 ? 16.391 -2.623 -10.296 1.00 92.62 72 LYS A CA 1
ATOM 611 C C . LYS A 1 72 ? 16.379 -3.738 -11.338 1.00 92.62 72 LYS A C 1
ATOM 613 O O . LYS A 1 72 ? 17.346 -3.874 -12.077 1.00 92.62 72 LYS A O 1
ATOM 618 N N . ASN A 1 73 ? 15.297 -4.508 -11.377 1.00 90.62 73 ASN A N 1
ATOM 619 C CA . ASN A 1 73 ? 15.085 -5.607 -12.314 1.00 90.62 73 ASN A CA 1
ATOM 620 C C . ASN A 1 73 ? 14.390 -5.172 -13.618 1.00 90.62 73 ASN A C 1
ATOM 622 O O . ASN A 1 73 ? 13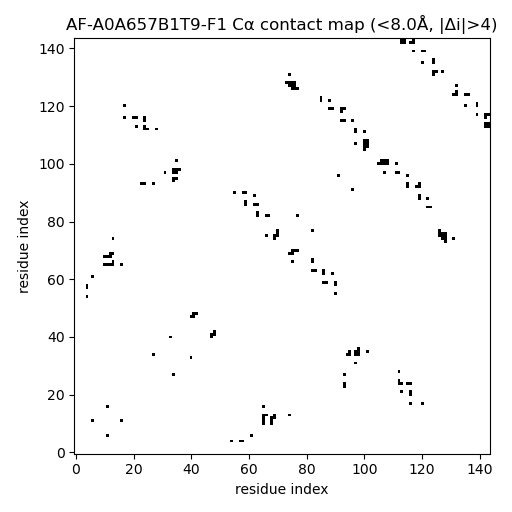.927 -6.030 -14.363 1.00 90.62 73 ASN A O 1
ATOM 626 N N . GLU A 1 74 ? 14.286 -3.862 -13.880 1.00 91.69 74 GLU A N 1
ATOM 627 C CA . GLU 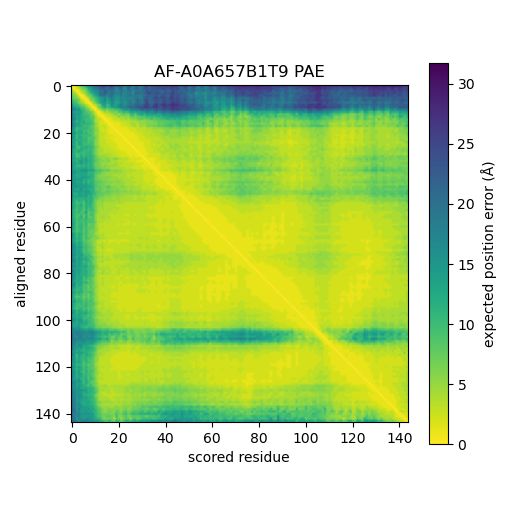A 1 74 ? 13.650 -3.276 -15.075 1.00 91.69 74 GLU A CA 1
ATOM 628 C C . GLU A 1 74 ? 12.168 -3.658 -15.260 1.00 91.69 74 GLU A C 1
ATOM 630 O O . GLU A 1 74 ? 11.606 -3.513 -16.341 1.00 91.69 74 GLU A O 1
ATOM 635 N N . ARG A 1 75 ? 11.502 -4.108 -14.189 1.00 90.62 75 ARG A N 1
ATOM 636 C CA . ARG A 1 75 ? 10.071 -4.470 -14.181 1.00 90.62 75 ARG A CA 1
ATOM 637 C C . ARG A 1 75 ? 9.166 -3.287 -13.857 1.00 90.62 75 ARG A C 1
ATOM 639 O O . ARG A 1 75 ? 7.964 -3.334 -14.112 1.00 90.62 75 ARG A O 1
ATOM 646 N N . LEU A 1 76 ? 9.742 -2.241 -13.271 1.00 93.75 76 LEU A N 1
ATOM 647 C CA . LEU A 1 76 ? 9.064 -1.009 -12.900 1.00 93.75 76 LEU A CA 1
ATOM 648 C C . LEU A 1 76 ? 9.886 0.202 -13.357 1.00 93.75 76 LEU A C 1
ATOM 650 O O . LEU A 1 76 ? 11.068 0.331 -13.047 1.00 93.75 76 LEU A O 1
ATOM 654 N N . HIS A 1 77 ? 9.246 1.116 -14.073 1.00 96.31 77 HIS A N 1
ATOM 655 C CA . HIS A 1 77 ? 9.820 2.350 -14.587 1.00 96.31 77 HIS A CA 1
ATOM 656 C C . HIS A 1 77 ? 9.216 3.537 -13.842 1.00 96.31 77 HIS A C 1
ATOM 658 O O . HIS A 1 77 ? 8.209 4.105 -14.256 1.00 96.31 77 HIS A O 1
ATOM 664 N N . ALA A 1 78 ? 9.844 3.895 -12.725 1.00 96.62 78 ALA A N 1
ATOM 665 C CA . ALA A 1 78 ? 9.480 5.049 -11.916 1.00 96.62 78 ALA A CA 1
ATOM 666 C C . ALA A 1 78 ? 10.742 5.746 -11.394 1.00 96.62 78 ALA A C 1
ATOM 668 O O . ALA A 1 78 ? 11.749 5.109 -11.057 1.00 96.62 78 ALA A O 1
ATOM 669 N N . SER A 1 79 ? 10.687 7.066 -11.307 1.00 97.75 79 SER A N 1
ATOM 670 C CA . SER A 1 79 ? 11.645 7.875 -10.563 1.00 97.75 79 SER A CA 1
ATOM 671 C C . SER A 1 79 ? 11.561 7.587 -9.060 1.00 97.75 79 SER A C 1
ATOM 673 O O . SER A 1 79 ? 10.615 6.973 -8.567 1.00 97.75 79 SER A O 1
ATOM 675 N N . THR A 1 80 ? 12.571 8.025 -8.309 1.00 97.06 80 THR A N 1
ATOM 676 C CA . THR A 1 80 ? 12.579 7.880 -6.845 1.00 97.06 80 THR A CA 1
ATOM 677 C C . THR A 1 80 ? 11.385 8.597 -6.203 1.00 97.06 80 THR A C 1
ATOM 679 O O . THR A 1 80 ? 10.717 8.015 -5.354 1.00 97.06 80 THR A O 1
ATOM 682 N N . ASP A 1 81 ? 11.053 9.804 -6.671 1.00 97.88 81 ASP A N 1
ATOM 683 C CA . ASP A 1 81 ? 9.910 10.578 -6.168 1.00 97.88 81 ASP A CA 1
ATOM 684 C C . ASP A 1 81 ? 8.576 9.865 -6.452 1.00 97.88 81 ASP A C 1
ATOM 686 O O . ASP A 1 81 ? 7.679 9.833 -5.608 1.00 97.88 81 ASP A O 1
ATOM 690 N N . GLU A 1 82 ? 8.452 9.224 -7.619 1.00 98.12 82 GLU A N 1
ATOM 691 C CA . GLU A 1 82 ? 7.284 8.407 -7.960 1.00 98.12 82 GLU A CA 1
ATOM 692 C C . GLU A 1 82 ? 7.189 7.150 -7.086 1.00 98.12 82 GLU A C 1
ATOM 694 O O . GLU A 1 82 ? 6.094 6.808 -6.650 1.00 98.12 82 GLU A O 1
ATOM 699 N N . ILE A 1 83 ? 8.305 6.489 -6.753 1.00 96.88 83 ILE A N 1
ATOM 700 C CA . ILE A 1 83 ? 8.316 5.356 -5.808 1.00 96.88 83 ILE A CA 1
ATOM 701 C C . ILE A 1 83 ? 7.846 5.787 -4.416 1.00 96.88 83 ILE A C 1
ATOM 703 O O . ILE A 1 83 ? 7.072 5.068 -3.771 1.00 96.88 83 ILE A O 1
ATOM 707 N N . GLU A 1 84 ? 8.284 6.952 -3.938 1.00 97.12 84 GLU A N 1
ATOM 708 C CA . GLU A 1 84 ? 7.825 7.489 -2.657 1.00 97.12 84 GLU A CA 1
ATOM 709 C C . GLU A 1 84 ? 6.324 7.796 -2.686 1.00 97.12 84 GLU A C 1
ATOM 711 O O . GLU A 1 84 ? 5.595 7.385 -1.779 1.00 97.12 84 GLU A O 1
ATOM 716 N N . ALA A 1 85 ? 5.835 8.436 -3.749 1.00 97.69 85 ALA A N 1
ATOM 717 C CA . ALA A 1 85 ? 4.414 8.733 -3.916 1.00 97.69 85 ALA A CA 1
ATOM 718 C C . ALA A 1 85 ? 3.557 7.457 -4.015 1.00 97.69 85 ALA A C 1
ATOM 720 O O . ALA A 1 85 ? 2.525 7.346 -3.347 1.00 97.69 85 ALA A O 1
ATOM 721 N N . LEU A 1 86 ? 4.002 6.465 -4.794 1.00 96.44 86 LEU A N 1
ATOM 722 C CA . LEU A 1 86 ? 3.364 5.150 -4.902 1.00 96.44 86 LEU A CA 1
ATOM 723 C C . LEU A 1 86 ? 3.282 4.468 -3.540 1.00 96.44 86 LEU A C 1
ATOM 725 O O . LEU A 1 86 ? 2.230 3.948 -3.167 1.00 96.44 86 LEU A O 1
ATOM 729 N N . THR A 1 87 ? 4.374 4.509 -2.778 1.00 95.75 87 THR A N 1
ATOM 730 C CA . THR A 1 87 ? 4.421 3.958 -1.425 1.00 95.75 87 THR A CA 1
ATOM 731 C C . THR A 1 87 ? 3.353 4.590 -0.540 1.00 95.75 87 THR A C 1
ATOM 733 O O . THR A 1 87 ? 2.572 3.867 0.079 1.00 95.75 87 THR A O 1
ATOM 736 N N . GLU A 1 88 ? 3.262 5.920 -0.494 1.00 97.06 88 GLU A N 1
ATOM 737 C CA . GLU A 1 88 ? 2.258 6.591 0.337 1.00 97.06 88 GLU A CA 1
ATOM 738 C C . GLU A 1 88 ? 0.834 6.242 -0.091 1.00 97.06 88 GLU A C 1
ATOM 740 O O . GLU A 1 88 ? -0.019 5.988 0.762 1.00 97.06 88 GLU A O 1
ATOM 745 N N . GLN A 1 89 ? 0.582 6.130 -1.396 1.00 96.38 89 GLN A N 1
ATOM 746 C CA . GLN A 1 89 ? -0.729 5.744 -1.905 1.00 96.38 89 GLN A CA 1
ATOM 747 C C . GLN A 1 89 ? -1.096 4.298 -1.530 1.00 96.38 89 GLN A C 1
ATOM 749 O O . GLN A 1 89 ? -2.245 4.032 -1.158 1.00 96.38 89 GLN A O 1
ATOM 754 N N . ILE A 1 90 ? -0.137 3.367 -1.561 1.00 94.06 90 ILE A N 1
ATOM 755 C CA . ILE A 1 90 ? -0.316 1.981 -1.097 1.00 94.06 90 ILE A CA 1
ATOM 756 C C . ILE A 1 90 ? -0.646 1.963 0.401 1.00 94.06 90 ILE A C 1
ATOM 758 O O . ILE A 1 90 ? -1.605 1.307 0.824 1.00 94.06 90 ILE A O 1
ATOM 762 N N . ILE A 1 91 ? 0.113 2.696 1.221 1.00 94.75 91 ILE A N 1
ATOM 763 C CA . ILE A 1 91 ? -0.099 2.751 2.673 1.00 94.75 91 ILE A CA 1
ATOM 764 C C . ILE A 1 91 ? -1.450 3.378 3.006 1.00 94.75 91 ILE A C 1
ATOM 766 O O . ILE A 1 91 ? -2.188 2.822 3.820 1.00 94.75 91 ILE A O 1
ATOM 770 N N . LEU A 1 92 ? -1.813 4.485 2.361 1.00 95.06 92 LEU A N 1
ATOM 771 C CA . LEU A 1 92 ? -3.096 5.151 2.561 1.00 95.06 92 LEU A CA 1
ATOM 772 C C . LEU A 1 92 ? -4.258 4.233 2.181 1.00 95.06 92 LEU A C 1
ATOM 774 O O . LEU A 1 92 ? -5.175 4.050 2.982 1.00 95.06 92 LEU A O 1
ATOM 778 N N . THR A 1 93 ? -4.190 3.598 1.009 1.00 94.38 93 THR A N 1
ATOM 779 C CA . THR A 1 93 ? -5.241 2.690 0.533 1.00 94.38 93 THR A CA 1
ATOM 780 C C . THR A 1 93 ? -5.379 1.501 1.482 1.00 94.38 93 THR A C 1
ATOM 782 O O . THR A 1 93 ? -6.449 1.266 2.030 1.00 94.38 93 THR A O 1
ATOM 785 N N . THR A 1 94 ? -4.290 0.802 1.803 1.00 91.56 94 THR A N 1
ATOM 786 C CA . THR A 1 94 ? -4.344 -0.345 2.729 1.00 91.56 94 THR A CA 1
ATOM 787 C C . THR A 1 94 ? -4.706 0.039 4.170 1.00 91.56 94 THR A C 1
ATOM 789 O O . THR A 1 94 ? -5.091 -0.824 4.952 1.00 91.56 94 THR A O 1
ATOM 792 N N . THR A 1 95 ? -4.602 1.310 4.563 1.00 92.50 95 THR A N 1
ATOM 793 C CA . THR A 1 95 ? -4.947 1.753 5.924 1.00 92.50 95 THR A CA 1
ATOM 794 C C . THR A 1 95 ? -6.376 2.272 6.028 1.00 92.50 95 THR A C 1
ATOM 796 O O . THR A 1 95 ? -7.034 2.020 7.030 1.00 92.50 95 THR A O 1
ATOM 799 N N . PHE A 1 96 ? -6.886 2.972 5.015 1.00 92.56 96 PHE A N 1
ATOM 800 C CA . PHE A 1 96 ? -8.163 3.687 5.111 1.00 92.56 96 PHE A CA 1
ATOM 801 C C . PHE A 1 96 ? -9.222 3.235 4.107 1.00 92.56 96 PHE A C 1
ATOM 803 O O . PHE A 1 96 ? -10.330 3.770 4.119 1.00 92.56 96 PHE A O 1
ATOM 810 N N . TRP A 1 97 ? -8.939 2.226 3.278 1.00 92.44 97 TRP A N 1
ATOM 811 C CA . TRP A 1 97 ? -9.894 1.749 2.280 1.00 92.44 97 TRP A CA 1
ATOM 812 C C . TRP A 1 97 ? -11.244 1.329 2.875 1.00 92.44 97 TRP A C 1
ATOM 814 O O . TRP A 1 97 ? -12.284 1.722 2.355 1.00 92.44 97 TRP A O 1
ATOM 824 N N . LEU A 1 98 ? -11.255 0.589 3.991 1.00 88.88 98 LEU A N 1
ATOM 825 C CA . LEU A 1 98 ? -12.515 0.179 4.623 1.00 88.88 98 LEU A CA 1
ATOM 826 C C . LEU A 1 98 ? -13.311 1.364 5.172 1.00 88.88 98 LEU A C 1
ATOM 828 O O . LEU A 1 98 ? -14.532 1.388 5.033 1.00 88.88 98 LEU A O 1
ATOM 832 N N . SER A 1 99 ? -12.639 2.346 5.772 1.00 88.44 99 SER A N 1
ATOM 833 C CA . SER A 1 99 ? -13.288 3.562 6.269 1.00 88.44 99 SER A CA 1
ATOM 834 C C . SER A 1 99 ? -13.894 4.352 5.109 1.00 88.44 99 SER A C 1
ATOM 836 O O . SER A 1 99 ? -15.060 4.732 5.169 1.00 88.44 99 SER A O 1
ATOM 838 N N . TYR A 1 100 ? -13.145 4.518 4.015 1.00 90.19 100 TYR A N 1
ATOM 839 C CA . TYR A 1 100 ? -13.630 5.150 2.788 1.00 90.19 100 TYR A CA 1
ATOM 840 C C . TYR A 1 100 ? -14.836 4.406 2.193 1.00 90.19 100 TYR A C 1
ATOM 842 O O . TYR A 1 100 ? -15.873 5.021 1.947 1.00 90.19 100 TYR A O 1
ATOM 850 N N . SER A 1 101 ? -14.737 3.084 2.021 1.00 89.31 101 SER A N 1
ATOM 851 C CA . SER A 1 101 ? -15.818 2.249 1.485 1.00 89.31 101 SER A CA 1
ATOM 852 C C . SER A 1 101 ? -17.073 2.336 2.351 1.00 89.31 101 SER A C 1
ATOM 854 O O . SER A 1 101 ? -18.167 2.503 1.822 1.00 89.31 101 SER A O 1
ATOM 856 N N . SER A 1 102 ? -16.919 2.286 3.679 1.00 86.75 102 SER A N 1
ATOM 857 C CA . SER A 1 102 ? -18.039 2.367 4.621 1.00 86.75 102 SER A CA 1
ATOM 858 C C . SER A 1 102 ? -18.741 3.722 4.587 1.00 86.75 102 SER A C 1
ATOM 860 O O . SER A 1 102 ? -19.958 3.767 4.728 1.00 86.75 102 SER A O 1
ATOM 862 N N . VAL A 1 103 ? -18.001 4.823 4.420 1.00 88.31 103 VAL A N 1
ATOM 863 C CA . VAL A 1 103 ? -18.589 6.166 4.284 1.00 88.31 103 VAL A CA 1
ATOM 864 C C . VAL A 1 103 ? -19.302 6.306 2.941 1.00 88.31 103 VAL A C 1
ATOM 866 O O . VAL A 1 103 ? -20.387 6.876 2.882 1.00 88.31 103 VAL A O 1
ATOM 869 N N . ARG A 1 104 ? -18.715 5.765 1.867 1.00 87.81 104 ARG A N 1
ATOM 870 C CA . ARG A 1 104 ? -19.280 5.826 0.515 1.00 87.81 104 ARG A CA 1
ATOM 871 C C . ARG A 1 104 ? -20.579 5.031 0.379 1.00 87.81 104 ARG A C 1
ATOM 873 O O . ARG A 1 104 ? -21.493 5.486 -0.297 1.00 87.81 104 ARG A O 1
ATOM 880 N N . GLU A 1 105 ? -20.648 3.847 0.983 1.00 85.06 105 GLU A N 1
ATOM 881 C CA . GLU A 1 105 ? -21.735 2.876 0.773 1.00 85.06 105 GLU A CA 1
ATOM 882 C C . GLU A 1 105 ? -22.669 2.731 1.986 1.00 85.06 105 GLU A C 1
ATOM 884 O O . GLU A 1 105 ? -23.628 1.965 1.946 1.00 85.06 105 GLU A O 1
ATOM 889 N N . GLY A 1 106 ? -22.403 3.442 3.087 1.00 79.56 106 GLY A N 1
ATOM 890 C CA . GLY A 1 106 ? -23.154 3.351 4.349 1.00 79.56 106 GLY A CA 1
ATOM 891 C C . GLY A 1 106 ? -22.870 2.081 5.164 1.00 79.56 106 GLY A C 1
ATOM 892 O O . GLY A 1 106 ? -23.083 2.055 6.374 1.00 79.56 106 GLY A O 1
ATOM 893 N N . GLN A 1 107 ? -22.335 1.045 4.524 1.00 77.12 107 GLN A N 1
ATOM 894 C CA . GLN A 1 107 ? -21.812 -0.175 5.128 1.00 77.12 107 GLN A CA 1
ATOM 895 C C . GLN A 1 107 ? -20.636 -0.694 4.295 1.00 77.12 107 GLN A C 1
ATOM 897 O O . GLN A 1 107 ? -20.429 -0.272 3.161 1.00 77.12 107 GLN A O 1
ATOM 902 N N . VAL A 1 108 ? -19.843 -1.605 4.857 1.00 76.00 108 VAL A N 1
ATOM 903 C CA . VAL A 1 108 ? -18.790 -2.284 4.091 1.00 76.00 108 VAL A CA 1
ATOM 904 C C . VAL A 1 108 ? -19.458 -3.392 3.283 1.00 76.00 108 VAL A C 1
ATOM 906 O O . VAL A 1 108 ? -19.938 -4.351 3.881 1.00 76.00 108 VAL A O 1
ATOM 909 N N . ALA A 1 109 ? -19.517 -3.246 1.959 1.00 77.69 109 ALA A N 1
ATOM 910 C CA . ALA A 1 109 ? -19.996 -4.306 1.077 1.00 77.69 109 ALA A CA 1
ATOM 911 C C . ALA A 1 109 ? -19.040 -5.511 1.066 1.00 77.69 109 ALA A C 1
ATOM 913 O O . ALA A 1 109 ? -17.843 -5.370 1.334 1.00 77.69 109 ALA A O 1
ATOM 914 N N . ASP A 1 110 ? -19.565 -6.688 0.724 1.00 77.31 110 ASP A N 1
ATOM 915 C CA . ASP A 1 110 ? -18.810 -7.950 0.733 1.00 77.31 110 ASP A CA 1
ATOM 916 C C . ASP A 1 110 ? -17.593 -7.918 -0.211 1.00 77.31 110 ASP A C 1
ATOM 918 O O . ASP A 1 110 ? -16.545 -8.494 0.082 1.00 77.31 110 ASP A O 1
ATOM 922 N N . ASP A 1 111 ? -17.695 -7.169 -1.312 1.00 83.19 111 ASP A N 1
ATOM 923 C CA . ASP A 1 111 ? -16.650 -6.975 -2.323 1.00 83.19 111 ASP A CA 1
ATOM 924 C C . ASP A 1 111 ? -15.645 -5.862 -1.972 1.00 83.19 111 ASP A C 1
ATOM 926 O O . ASP A 1 111 ? -14.691 -5.623 -2.718 1.00 83.19 111 ASP A O 1
ATOM 930 N N . ALA A 1 112 ? -15.823 -5.153 -0.848 1.00 85.88 112 ALA A N 1
ATOM 931 C CA . ALA A 1 112 ? -15.004 -3.990 -0.522 1.00 85.88 112 ALA A CA 1
ATOM 932 C C . ALA A 1 112 ? 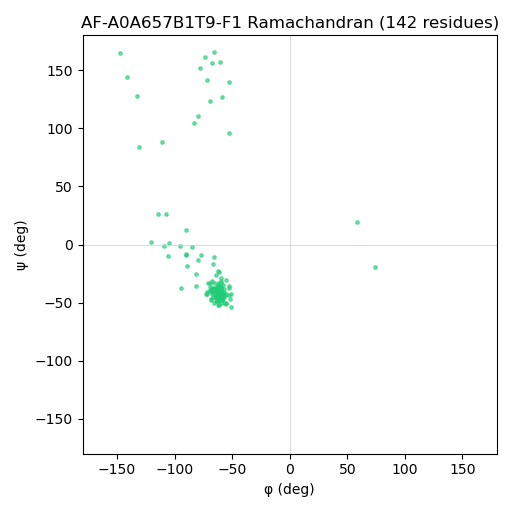-13.514 -4.346 -0.529 1.00 85.88 112 ALA A C 1
ATOM 934 O O . ALA A 1 112 ? -12.715 -3.618 -1.103 1.00 85.88 112 ALA A O 1
ATOM 935 N N . LEU A 1 113 ? -13.119 -5.486 0.032 1.00 85.50 113 LEU A N 1
ATOM 936 C CA . LEU A 1 113 ? -11.715 -5.908 0.072 1.00 85.50 113 LEU A CA 1
ATOM 937 C C . LEU A 1 113 ? -11.114 -6.107 -1.323 1.00 85.50 113 LEU A C 1
ATOM 939 O O . LEU A 1 113 ? -10.023 -5.602 -1.583 1.00 85.50 113 LEU A O 1
ATOM 943 N N . ALA A 1 114 ? -11.846 -6.787 -2.210 1.00 87.38 114 ALA A N 1
ATOM 944 C CA . ALA A 1 114 ? -11.447 -7.022 -3.595 1.00 87.38 114 ALA A CA 1
ATOM 945 C C . ALA A 1 114 ? -11.206 -5.693 -4.322 1.00 87.38 114 ALA A C 1
ATOM 947 O O . ALA A 1 114 ? -10.140 -5.468 -4.899 1.00 87.38 114 ALA A O 1
ATOM 948 N N . ARG A 1 115 ? -12.134 -4.742 -4.173 1.00 89.50 115 ARG A N 1
ATOM 949 C CA . ARG A 1 115 ? -11.985 -3.395 -4.739 1.00 89.50 115 ARG A CA 1
ATOM 950 C C . ARG A 1 115 ? -10.789 -2.637 -4.160 1.00 89.50 115 ARG A C 1
ATOM 952 O O . ARG A 1 115 ? -10.158 -1.863 -4.873 1.00 89.50 115 ARG A O 1
ATOM 959 N N . GLY A 1 116 ? -10.446 -2.862 -2.894 1.00 91.69 116 GLY A N 1
ATOM 960 C CA . GLY A 1 116 ? -9.259 -2.275 -2.274 1.00 91.69 116 GLY A CA 1
ATOM 961 C C . GLY A 1 116 ? -7.964 -2.761 -2.921 1.00 91.69 116 GLY A C 1
ATOM 962 O O . GLY A 1 116 ? -7.090 -1.948 -3.232 1.00 91.69 116 GLY A O 1
ATOM 963 N N . VAL A 1 117 ? -7.868 -4.064 -3.196 1.00 90.56 117 VAL A N 1
ATOM 964 C CA . VAL A 1 117 ? -6.740 -4.632 -3.948 1.00 90.56 117 VAL A CA 1
ATOM 965 C C . VAL A 1 117 ? -6.690 -4.059 -5.363 1.00 90.56 117 VAL A C 1
ATOM 967 O O . VAL A 1 117 ? -5.634 -3.591 -5.794 1.00 90.56 117 VAL A O 1
ATOM 970 N N . TYR A 1 118 ? -7.837 -4.009 -6.047 1.00 91.38 118 TYR A N 1
ATOM 971 C CA . TYR A 1 118 ? -7.959 -3.410 -7.375 1.00 91.38 118 TYR A CA 1
ATOM 972 C C . TYR A 1 118 ? -7.413 -1.974 -7.413 1.00 91.38 118 TYR A C 1
ATOM 974 O O . TYR A 1 118 ? -6.689 -1.614 -8.345 1.00 91.38 118 TYR A O 1
ATOM 982 N N . GLN A 1 119 ? -7.714 -1.146 -6.404 1.00 93.00 119 GLN A N 1
ATOM 983 C CA . GLN A 1 119 ? -7.215 0.233 -6.353 1.00 93.00 119 GLN A CA 1
ATOM 984 C C . GLN A 1 119 ? -5.693 0.290 -6.225 1.00 93.00 119 GLN A C 1
ATOM 986 O O . GLN A 1 119 ? -5.048 1.041 -6.957 1.00 93.00 119 GLN A O 1
ATOM 991 N N . VAL A 1 120 ? -5.102 -0.534 -5.354 1.00 93.06 120 VAL A N 1
ATOM 992 C CA . VAL A 1 120 ? -3.641 -0.586 -5.211 1.00 93.06 120 VAL A CA 1
ATOM 993 C C . VAL A 1 120 ? -2.981 -1.021 -6.522 1.00 93.06 120 VAL A C 1
ATOM 995 O O . VAL A 1 120 ? -2.059 -0.359 -7.000 1.00 93.06 120 VAL A O 1
ATOM 998 N N . MET A 1 121 ? -3.498 -2.074 -7.160 1.00 90.94 121 MET A N 1
ATOM 999 C CA . MET A 1 121 ? -3.017 -2.529 -8.469 1.00 90.94 121 MET A CA 1
ATOM 1000 C C . MET A 1 121 ? -3.160 -1.449 -9.547 1.00 90.94 121 MET A C 1
ATOM 1002 O O . MET A 1 121 ? -2.320 -1.328 -10.437 1.00 90.94 121 MET A O 1
ATOM 1006 N N . SER A 1 122 ? -4.234 -0.662 -9.502 1.00 92.31 122 SER A N 1
ATOM 1007 C CA . SER A 1 122 ? -4.515 0.382 -10.493 1.00 92.31 122 SER A CA 1
ATOM 1008 C C . SER A 1 122 ? -3.551 1.553 -10.410 1.00 92.31 122 SER A C 1
ATOM 1010 O O . SER A 1 122 ? -3.188 2.101 -11.446 1.00 92.31 122 SER A O 1
ATOM 1012 N N . VAL A 1 123 ? -3.088 1.875 -9.205 1.00 94.12 123 VAL A N 1
ATOM 1013 C CA . VAL A 1 123 ? -2.083 2.913 -8.966 1.00 94.12 123 VAL A CA 1
ATOM 1014 C C . VAL A 1 123 ? -0.693 2.476 -9.439 1.00 94.12 123 VAL A C 1
ATOM 1016 O O . VAL A 1 123 ? 0.017 3.278 -10.035 1.00 94.12 123 VAL A O 1
ATOM 1019 N N . VAL A 1 124 ? -0.307 1.216 -9.213 1.00 93.06 124 VAL A N 1
ATOM 1020 C CA . VAL A 1 124 ? 1.044 0.728 -9.557 1.00 93.06 124 VAL A CA 1
ATOM 1021 C C . VAL A 1 124 ? 1.175 0.354 -11.039 1.00 93.06 124 VAL A C 1
ATOM 1023 O O . VAL A 1 124 ? 2.215 0.596 -11.645 1.00 93.06 124 VAL A O 1
ATOM 1026 N N . ALA A 1 125 ? 0.125 -0.196 -11.657 1.00 93.00 125 ALA A N 1
ATOM 1027 C CA . ALA A 1 125 ? 0.189 -0.748 -13.015 1.00 93.00 125 ALA A CA 1
ATOM 1028 C C . ALA A 1 125 ? 0.746 0.176 -14.119 1.00 93.00 125 ALA A C 1
ATOM 1030 O O . ALA A 1 125 ? 1.404 -0.349 -15.015 1.00 93.00 125 ALA A O 1
ATOM 1031 N N . PRO A 1 126 ? 0.506 1.504 -14.129 1.00 94.75 126 PRO A N 1
ATOM 1032 C CA . PRO A 1 126 ? 1.063 2.388 -15.155 1.00 94.75 126 PRO A CA 1
ATOM 1033 C C . PRO A 1 126 ? 2.594 2.431 -15.182 1.00 94.75 126 PRO A C 1
ATOM 1035 O O . PRO A 1 126 ? 3.155 2.739 -16.228 1.00 94.75 126 PRO A O 1
ATOM 1038 N N . PHE A 1 127 ? 3.242 2.113 -14.059 1.00 95.06 127 PHE A N 1
ATOM 1039 C CA . PHE A 1 127 ? 4.697 2.118 -13.908 1.00 95.06 127 PHE A CA 1
ATOM 1040 C C . PHE A 1 127 ? 5.332 0.778 -14.257 1.00 95.06 127 PHE A C 1
ATOM 1042 O O . PHE A 1 127 ? 6.551 0.680 -14.312 1.00 95.06 127 PHE A O 1
ATOM 1049 N N . LEU A 1 128 ? 4.537 -0.267 -14.465 1.00 92.88 128 LEU A N 1
ATOM 1050 C CA . LEU A 1 128 ? 5.066 -1.571 -14.830 1.00 92.88 128 LEU A CA 1
ATOM 1051 C C . LEU A 1 128 ? 5.439 -1.605 -16.298 1.00 92.88 128 LEU A C 1
ATOM 1053 O O . LEU A 1 128 ? 4.826 -0.934 -17.136 1.00 92.88 128 LEU A O 1
ATOM 1057 N N . GLU A 1 129 ? 6.408 -2.451 -16.606 1.00 93.25 129 GLU A N 1
ATOM 1058 C CA . GLU A 1 129 ? 6.692 -2.788 -17.987 1.00 93.25 129 GLU A CA 1
ATOM 1059 C C . GLU A 1 129 ? 5.449 -3.445 -18.662 1.00 93.25 129 GLU A C 1
ATOM 1061 O O . GLU A 1 129 ? 4.545 -3.947 -17.974 1.00 93.25 129 GLU A O 1
ATOM 1066 N N . PRO A 1 130 ? 5.346 -3.403 -20.004 1.00 92.25 130 PRO A N 1
ATOM 1067 C CA . PRO A 1 130 ? 4.158 -3.826 -20.749 1.00 92.25 130 PRO A CA 1
ATOM 1068 C C . PRO A 1 130 ? 3.575 -5.220 -20.435 1.00 92.25 130 PRO A C 1
ATOM 1070 O O . PRO A 1 130 ? 2.351 -5.345 -20.352 1.00 92.25 130 PRO A O 1
ATOM 1073 N N . GLU A 1 131 ? 4.395 -6.259 -20.276 1.00 88.38 131 GLU A N 1
ATOM 1074 C CA . GLU A 1 131 ? 3.980 -7.649 -20.040 1.00 88.38 131 GLU A CA 1
ATOM 1075 C C . GLU A 1 131 ? 3.274 -7.796 -18.682 1.00 88.38 131 GLU A C 1
ATOM 1077 O O . GLU A 1 131 ? 2.136 -8.269 -18.609 1.00 88.38 131 GLU A O 1
ATOM 1082 N N . ARG A 1 132 ? 3.878 -7.298 -17.603 1.00 86.75 132 ARG A N 1
ATOM 1083 C CA . ARG A 1 132 ? 3.312 -7.299 -16.247 1.00 86.75 132 ARG A CA 1
ATOM 1084 C C . ARG A 1 132 ? 2.135 -6.362 -16.145 1.00 86.75 132 ARG A C 1
ATOM 1086 O O . ARG A 1 132 ? 1.160 -6.682 -15.468 1.00 86.75 132 ARG A O 1
ATOM 1093 N N . ARG A 1 133 ? 2.173 -5.221 -16.832 1.00 89.69 133 ARG A N 1
ATOM 1094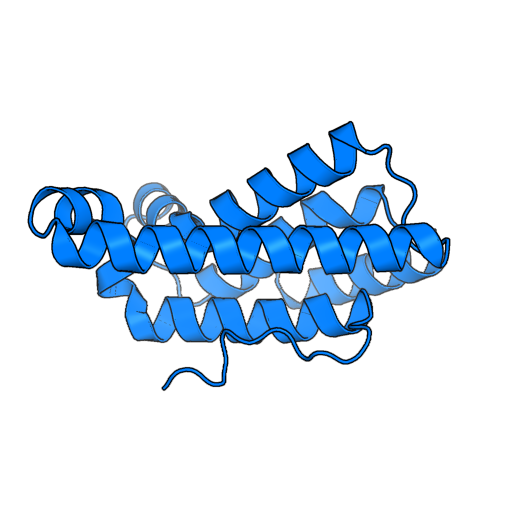 C CA . ARG A 1 133 ? 1.007 -4.341 -16.914 1.00 89.69 133 ARG A CA 1
ATOM 1095 C C . ARG A 1 133 ? -0.184 -5.073 -17.531 1.00 89.69 133 ARG A C 1
ATOM 1097 O O . ARG A 1 133 ? -1.292 -4.951 -17.008 1.00 89.69 133 ARG A O 1
ATOM 1104 N N . ALA A 1 134 ? 0.025 -5.838 -18.603 1.00 88.00 134 ALA A N 1
ATOM 1105 C CA . ALA A 1 134 ? -1.023 -6.650 -19.215 1.00 88.00 134 ALA A CA 1
ATOM 1106 C C . ALA A 1 134 ? -1.516 -7.752 -18.264 1.00 88.00 134 ALA A C 1
ATOM 1108 O O . ALA A 1 134 ? -2.725 -7.879 -18.068 1.00 88.00 134 ALA A O 1
ATOM 1109 N N . MET A 1 135 ? -0.602 -8.474 -17.606 1.00 85.62 135 MET A N 1
ATOM 1110 C CA . MET A 1 135 ? -0.934 -9.483 -16.593 1.00 85.62 135 MET A CA 1
ATOM 1111 C C . MET A 1 135 ? -1.801 -8.898 -15.472 1.00 85.62 135 MET A C 1
ATOM 1113 O O . MET A 1 135 ? -2.855 -9.445 -15.152 1.00 85.62 135 MET A O 1
ATOM 1117 N N . ILE A 1 136 ? -1.399 -7.763 -14.895 1.00 83.75 136 ILE A N 1
ATOM 1118 C CA . ILE A 1 136 ? -2.159 -7.114 -13.826 1.00 83.75 136 ILE A CA 1
ATOM 1119 C C . ILE A 1 136 ? -3.510 -6.631 -14.312 1.00 83.75 136 ILE A C 1
ATOM 1121 O O . ILE A 1 136 ? -4.478 -6.730 -13.568 1.00 83.75 136 ILE A O 1
ATOM 1125 N N . ASN A 1 137 ? -3.602 -6.082 -15.519 1.00 85.44 137 ASN A N 1
ATOM 1126 C CA . ASN A 1 137 ? -4.896 -5.652 -16.030 1.00 85.44 137 ASN A CA 1
ATOM 1127 C C . ASN A 1 137 ? -5.851 -6.843 -16.191 1.00 85.44 137 ASN A C 1
ATOM 1129 O O . ASN A 1 137 ? -7.007 -6.710 -15.817 1.00 85.44 137 ASN A O 1
ATOM 1133 N N . GLY A 1 138 ? -5.359 -8.016 -16.601 1.00 83.69 138 GLY A N 1
ATOM 1134 C CA . GLY A 1 138 ? -6.159 -9.245 -16.582 1.00 83.69 138 GLY A CA 1
ATOM 1135 C C . GLY A 1 138 ? -6.541 -9.707 -15.169 1.00 83.69 138 GLY A C 1
ATOM 1136 O O . GLY A 1 138 ? -7.662 -10.152 -14.949 1.00 83.69 138 GLY A O 1
ATOM 1137 N N . LEU A 1 139 ? -5.644 -9.573 -14.184 1.00 80.81 139 LEU A N 1
ATOM 1138 C CA . LEU A 1 139 ? -5.953 -9.899 -12.783 1.00 80.81 139 LEU A CA 1
ATOM 1139 C C . LEU A 1 139 ? -6.973 -8.938 -12.165 1.00 80.81 139 LEU A C 1
ATOM 1141 O O . LEU A 1 139 ? -7.812 -9.370 -11.382 1.00 80.81 139 LEU A O 1
ATOM 1145 N N . LYS A 1 140 ? -6.907 -7.647 -12.502 1.00 78.69 140 LYS A N 1
ATOM 1146 C CA . LYS A 1 140 ? -7.840 -6.616 -12.028 1.00 78.69 140 LYS A CA 1
ATOM 1147 C C . LYS A 1 140 ? -9.286 -6.945 -12.371 1.00 78.69 140 LYS A C 1
ATOM 1149 O O . LYS A 1 140 ? -10.151 -6.712 -11.533 1.00 78.69 140 LYS A O 1
ATOM 1154 N N . ASP A 1 141 ? -9.523 -7.509 -13.552 1.00 77.81 141 ASP A N 1
ATOM 1155 C CA . ASP A 1 141 ? -10.861 -7.896 -14.004 1.00 77.81 141 ASP A CA 1
ATOM 1156 C C . ASP A 1 141 ? -11.492 -8.974 -13.108 1.00 77.81 141 ASP A C 1
ATOM 1158 O O . ASP A 1 141 ? -12.710 -9.066 -13.039 1.00 77.81 141 ASP A O 1
ATOM 1162 N N . ALA A 1 142 ? -10.692 -9.750 -12.366 1.00 76.94 142 ALA A N 1
ATOM 1163 C CA . ALA A 1 142 ? -11.197 -10.716 -11.389 1.00 76.94 142 ALA A CA 1
ATOM 1164 C C . ALA A 1 142 ? -11.666 -10.079 -10.061 1.00 76.94 142 ALA A C 1
ATOM 1166 O O . ALA A 1 142 ? -12.238 -10.778 -9.226 1.00 76.94 142 ALA A O 1
ATOM 1167 N N . TYR A 1 143 ? -11.407 -8.782 -9.845 1.00 70.75 143 TYR A N 1
ATOM 1168 C CA . TYR A 1 143 ? -11.811 -8.028 -8.645 1.00 70.75 143 TYR A CA 1
ATOM 1169 C C . TYR A 1 143 ? -12.990 -7.074 -8.882 1.00 70.75 143 TYR A C 1
ATOM 1171 O O . TYR A 1 143 ? -13.366 -6.351 -7.952 1.00 70.75 143 TYR A O 1
ATOM 1179 N N . LEU A 1 144 ? -13.529 -7.040 -10.105 1.00 66.69 144 LEU A N 1
ATOM 1180 C CA . LEU A 1 144 ? -14.731 -6.300 -10.501 1.00 66.69 144 LEU A CA 1
ATOM 1181 C C . LEU A 1 144 ? -15.927 -7.251 -10.611 1.00 66.69 144 LEU A C 1
ATOM 1183 O O . LEU A 1 144 ? -17.041 -6.793 -10.276 1.00 66.69 144 LEU A O 1
#

Solvent-accessible surface area (backbone atoms only — not comparable to full-atom values): 7998 Å² total; per-residue (Å²): 139,72,75,83,80,52,72,68,93,58,90,57,47,68,74,51,49,55,59,50,45,50,55,49,41,55,50,46,60,77,43,38,77,54,45,61,45,38,70,62,50,32,73,74,33,63,74,54,35,58,52,50,53,50,51,52,54,48,53,46,54,47,45,43,52,33,55,49,48,26,35,75,69,67,47,28,67,69,56,72,68,52,46,53,52,50,34,53,53,43,52,49,45,78,58,41,41,66,36,51,44,24,68,76,63,77,44,73,55,94,58,49,54,43,44,47,50,36,50,48,51,62,69,52,37,82,34,32,37,71,69,61,28,51,52,49,55,60,53,41,62,78,42,112

pLDDT: mean 84.78, std 13.49, range [32.88, 98.12]

Secondary structure (DSSP, 8-state):
--TTSS--SS---HHHHHHHHHHHHHHHHHTHHHHHTHHHHHHH-HHHHHHHHHHHHHHHHHHHHHHHHHHHTTSB---HHHHHHHHHHHHHHHHHHHHHHHHHHSS--TTHHHHHHHHHHHHHGGGB-HHHHHHHHHHHGGG-

Mean predicted aligned error: 5.82 Å

Foldseek 3Di:
DPPLLPDDPPLQEPVNVLVNLLVLLVVCVVVVVCLQCVVVVCVVDVVVVVVVVVSLVSQLVSQLSRQVSCVVVVFFADDPVLSNVLSVQLSCLSRHQLNVCCVVPVHRDPLSSLVSSLSNLVSRLVGGDPVVSVVSVVVSVVSD

Nearest PDB structures (foldseek):
  3rh2-assembly1_A-2  TM=8.744E-01  e=3.448E-06  Shewanella amazonensis SB2B
  3nnr-assembly1_A-2  TM=8.685E-01  e=1.638E-05  Marinobacter nauticus VT8
  5nim-assembly1_A  TM=7.357E-01  e=8.958E-01  Mycobacterium tuberculosis
  6w8n-assembly1_B  TM=2.125E-01  e=1.161E+00  Homo sapiens
  8jx7-assembly1_A  TM=2.513E-01  e=5.239E+00  Homo sapiens

Sequence (144 aa):
MYSILIVPESEMDIEDLWFYLHLIFENIAKFQFLYKDLVTIMAKYPQFEKRFQKILNTKRKASISVLENARKNERLHASTDEIEALTEQIILTTTFWLSYSSVREGQVADDALARGVYQVMSVVAPFLEPERRAMINGLKDAYL